Protein AF-A0A2V5MUT1-F1 (afdb_monomer_lite)

Radius of gyration: 16.22 Å; chains: 1; bounding box: 36×36×38 Å

pLDDT: mean 94.23, std 5.62, range [62.94, 98.62]

Secondary structure (DSSP, 8-state):
--S-HHHHHHHHHH--EEEEE-----TTS---SEE--GGGTTEEEEETTS---HHHHHHHHHHHHHHHHHHHHTSSS-SB-S-TT-EEEETTEEEEEEHHHHHHHHHHHHHHHHHHHHHHHTT-S-HHHHHHHHHHHHHHHHHHHHHHHHHHHH--B-HHHHHHHHHHHHHHHH--

Sequence (176 aa):
DGGDPELAAEIRALLREIVLAAGTLEAKAMAFDGASAFMLWGAIIINANQPKGELTMVQMLAHESSHNLLFGFSADESLVENSPEELFPSPLRLDPRPMYGIYHATFVLARMHRAVKGLLDSGILSAAQKEIAEKELADNARLFASGIEIVDRFGKLTPLGKTVMEGAKAYMANAQ

Foldseek 3Di:
DLLDVPVVVLLVVFADEEAEDAFDPPPPDDTDAKDDDLVPGNYIYGHPNDDDDPLRVLLVSLLRSLVSVQSVLPVPHHQFPFDQPDFDDAPVDPDTGTLSVLLSLLLSLLSSLVSLLSNLVSVPDDPVRNVVSVVSNVVSLVNNVVSVVCCVVPTRGDPSSVVSVVVSVVSSVVSD

Structure (mmCIF, N/CA/C/O backbone):
data_AF-A0A2V5MUT1-F1
#
_entry.id   AF-A0A2V5MUT1-F1
#
loop_
_atom_site.group_PDB
_atom_site.id
_atom_site.type_symbol
_atom_site.label_atom_id
_atom_site.label_alt_id
_atom_site.label_comp_id
_atom_site.label_asym_id
_atom_site.label_entity_id
_atom_site.label_seq_id
_atom_site.pdbx_PDB_ins_code
_atom_site.Cartn_x
_atom_site.Cartn_y
_atom_site.Cartn_z
_atom_site.occupancy
_atom_site.B_iso_or_equiv
_atom_site.auth_seq_id
_atom_site.auth_comp_id
_atom_site.auth_asym_id
_atom_site.auth_atom_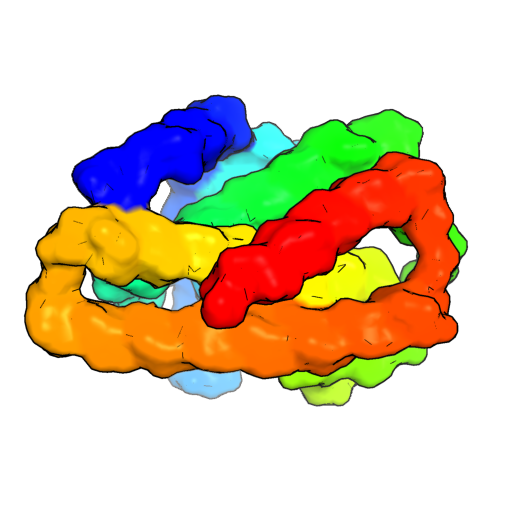id
_atom_site.pdbx_PDB_model_num
ATOM 1 N N . ASP A 1 1 ? -7.983 -6.952 13.393 1.00 85.62 1 ASP A N 1
ATOM 2 C CA . ASP A 1 1 ? -8.676 -8.141 13.932 1.00 85.62 1 ASP A CA 1
ATOM 3 C C . ASP A 1 1 ? -10.183 -8.029 13.856 1.00 85.62 1 ASP A C 1
ATOM 5 O O . ASP A 1 1 ? -10.754 -8.718 13.032 1.00 85.62 1 ASP A O 1
ATOM 9 N N . GLY A 1 2 ? -10.825 -7.163 14.649 1.00 87.62 2 GLY A N 1
ATOM 10 C CA . GLY A 1 2 ? -12.294 -7.093 14.680 1.00 87.62 2 GLY A CA 1
ATOM 11 C C . GLY A 1 2 ? -12.960 -6.633 13.377 1.00 87.62 2 GLY A C 1
ATOM 12 O O . GLY A 1 2 ? -14.058 -7.090 13.089 1.00 87.62 2 GLY A O 1
ATOM 13 N N . GLY A 1 3 ? -12.312 -5.753 12.600 1.00 89.00 3 GLY A N 1
ATOM 14 C CA . GLY A 1 3 ? -12.914 -5.203 11.376 1.00 89.00 3 GLY A CA 1
ATOM 15 C C . GLY A 1 3 ? -12.545 -5.904 10.065 1.00 89.00 3 GLY A C 1
ATOM 16 O O . GLY A 1 3 ? -13.351 -5.940 9.149 1.00 89.00 3 GLY A O 1
ATOM 17 N N . ASP A 1 4 ? -11.359 -6.504 9.982 1.00 94.00 4 ASP A N 1
ATOM 18 C CA . ASP A 1 4 ? -10.956 -7.340 8.844 1.00 94.00 4 ASP A CA 1
ATOM 19 C C . ASP A 1 4 ? -9.986 -8.423 9.353 1.00 94.00 4 ASP A C 1
ATOM 21 O O . ASP A 1 4 ? -8.787 -8.160 9.532 1.00 94.00 4 ASP A O 1
ATOM 25 N N . PRO A 1 5 ? -10.496 -9.614 9.716 1.00 95.50 5 PRO A N 1
ATOM 26 C CA . PRO A 1 5 ? -9.665 -10.681 10.261 1.00 95.50 5 PRO A CA 1
ATOM 27 C C . PRO A 1 5 ? -8.742 -11.297 9.204 1.00 95.50 5 PRO A C 1
ATOM 29 O O . PRO A 1 5 ? -7.639 -11.721 9.547 1.00 95.50 5 PRO A O 1
ATOM 32 N N . GLU A 1 6 ? -9.149 -11.313 7.933 1.00 95.88 6 GLU A N 1
ATOM 33 C CA . GLU A 1 6 ? -8.348 -11.874 6.843 1.00 95.88 6 GLU A CA 1
ATOM 34 C C . GLU A 1 6 ? -7.134 -10.998 6.545 1.00 95.88 6 GLU A C 1
ATOM 36 O O . GLU A 1 6 ? -6.006 -11.495 6.529 1.00 95.88 6 GLU A O 1
ATOM 41 N N . LEU A 1 7 ? -7.334 -9.684 6.393 1.00 95.38 7 LEU A N 1
ATOM 42 C CA . LEU A 1 7 ? -6.230 -8.741 6.221 1.00 95.38 7 LEU A CA 1
ATOM 43 C C . LEU A 1 7 ? -5.293 -8.765 7.432 1.00 95.38 7 LEU A C 1
ATOM 45 O O . LEU A 1 7 ? -4.074 -8.733 7.282 1.00 95.38 7 LEU A O 1
ATOM 49 N N . ALA A 1 8 ? -5.839 -8.849 8.645 1.00 96.25 8 ALA A N 1
ATOM 50 C CA . ALA A 1 8 ? -5.009 -8.914 9.840 1.00 96.25 8 ALA A CA 1
ATOM 51 C C . ALA A 1 8 ? -4.176 -10.207 9.915 1.00 96.25 8 ALA A C 1
ATOM 53 O O . ALA A 1 8 ? -3.045 -10.180 10.407 1.00 96.25 8 ALA A O 1
ATOM 54 N N . ALA A 1 9 ? -4.706 -11.337 9.440 1.00 97.25 9 ALA A N 1
ATOM 55 C CA . ALA A 1 9 ? -3.951 -12.582 9.328 1.00 97.25 9 ALA A CA 1
ATOM 56 C C . ALA A 1 9 ? -2.849 -12.479 8.261 1.00 97.25 9 ALA A C 1
ATOM 58 O O . ALA A 1 9 ? -1.712 -12.872 8.518 1.00 97.25 9 ALA A O 1
ATOM 59 N N . GLU A 1 10 ? -3.155 -11.887 7.107 1.00 97.06 10 GLU A N 1
ATOM 60 C CA . GLU A 1 10 ? -2.194 -11.638 6.029 1.00 97.06 10 GLU A CA 1
ATOM 61 C C . GLU A 1 10 ? -1.041 -10.734 6.491 1.00 97.06 10 GLU A C 1
ATOM 63 O O . GLU A 1 10 ? 0.125 -11.078 6.303 1.00 97.06 10 GLU A O 1
ATOM 68 N N . ILE A 1 11 ? -1.344 -9.631 7.185 1.00 97.00 11 ILE A N 1
ATOM 69 C CA . ILE A 1 11 ? -0.329 -8.733 7.755 1.00 97.00 11 ILE A CA 1
ATOM 70 C C . ILE A 1 11 ? 0.601 -9.498 8.702 1.00 97.00 11 ILE A C 1
ATOM 72 O O . ILE A 1 11 ? 1.810 -9.322 8.621 1.00 97.00 11 ILE A O 1
ATOM 76 N N . ARG A 1 12 ? 0.081 -10.379 9.566 1.00 96.31 12 ARG A N 1
ATOM 77 C CA . ARG A 1 12 ? 0.916 -11.197 10.471 1.00 96.31 12 ARG A CA 1
ATOM 78 C C . ARG A 1 12 ? 1.731 -12.271 9.753 1.00 96.31 12 ARG A C 1
ATOM 80 O O . ARG A 1 12 ? 2.759 -12.704 10.270 1.00 96.31 12 ARG A O 1
ATOM 87 N N . ALA A 1 13 ? 1.257 -12.748 8.606 1.00 96.50 13 ALA A N 1
ATOM 88 C CA . ALA A 1 13 ? 1.995 -13.709 7.797 1.00 96.50 13 ALA A CA 1
ATOM 89 C C . ALA A 1 13 ? 3.179 -13.039 7.085 1.00 96.50 13 ALA A C 1
ATOM 91 O O . ALA A 1 13 ? 4.261 -13.627 7.017 1.00 96.50 13 ALA A O 1
ATOM 92 N N . LEU A 1 14 ? 2.967 -11.813 6.595 1.00 96.56 14 LEU A N 1
ATOM 93 C CA . LEU A 1 14 ? 3.959 -11.023 5.869 1.00 96.56 14 LEU A CA 1
ATOM 94 C C . LEU A 1 14 ? 4.951 -10.330 6.803 1.00 96.56 14 LEU A C 1
ATOM 96 O O . LEU A 1 14 ? 6.147 -10.366 6.545 1.00 96.56 14 LEU A O 1
ATOM 100 N N . LEU A 1 15 ? 4.473 -9.704 7.878 1.00 96.19 15 LEU A N 1
ATOM 101 C CA . LEU A 1 15 ? 5.293 -8.900 8.778 1.00 96.19 15 LEU A CA 1
ATOM 102 C C . LEU A 1 15 ? 5.742 -9.717 9.992 1.00 96.19 15 LEU A C 1
ATOM 104 O O . LEU A 1 15 ? 4.932 -10.217 10.773 1.00 96.19 15 LEU A O 1
ATOM 108 N N . ARG A 1 16 ? 7.058 -9.826 10.153 1.00 95.75 16 ARG A N 1
ATOM 109 C CA . ARG A 1 16 ? 7.749 -10.508 11.253 1.00 95.75 16 ARG A CA 1
ATOM 110 C C . ARG A 1 16 ? 8.342 -9.536 12.259 1.00 95.75 16 ARG A C 1
ATOM 112 O O . ARG A 1 16 ? 8.425 -9.876 13.435 1.00 95.75 16 ARG A O 1
ATOM 119 N N . GLU A 1 17 ? 8.718 -8.343 11.810 1.00 96.69 17 GLU A N 1
ATOM 120 C CA . GLU A 1 17 ? 9.376 -7.347 12.647 1.00 96.69 17 GLU A CA 1
ATOM 121 C C . GLU A 1 17 ? 8.828 -5.940 12.381 1.00 96.69 17 GLU A C 1
ATOM 123 O O . GLU A 1 17 ? 8.643 -5.523 11.238 1.00 96.69 17 GLU A O 1
ATOM 128 N N . ILE A 1 18 ? 8.565 -5.202 13.461 1.00 95.81 18 ILE A N 1
ATOM 129 C CA . ILE A 1 18 ? 8.207 -3.784 13.413 1.00 95.81 18 ILE A CA 1
ATOM 130 C C . ILE A 1 18 ? 9.263 -3.032 14.212 1.00 95.81 18 ILE A C 1
ATOM 132 O O . ILE A 1 18 ? 9.331 -3.153 15.436 1.00 95.81 18 ILE A O 1
ATOM 136 N N . VAL A 1 19 ? 10.075 -2.246 13.515 1.00 95.56 19 VAL A N 1
ATOM 137 C CA . VAL A 1 19 ? 11.122 -1.421 14.113 1.00 95.56 19 VAL A CA 1
ATOM 138 C C . VAL A 1 19 ? 10.582 -0.013 14.318 1.00 95.56 19 VAL A C 1
ATOM 140 O O . VAL A 1 19 ? 10.129 0.646 13.384 1.00 95.56 19 VAL A O 1
ATOM 143 N N . LEU A 1 20 ? 10.646 0.475 15.552 1.00 94.88 20 LEU A N 1
ATOM 144 C CA . LEU A 1 20 ? 10.332 1.866 15.851 1.00 94.88 20 LEU A CA 1
ATOM 145 C C . LEU A 1 20 ? 11.588 2.713 15.668 1.00 94.88 20 LEU A C 1
ATOM 147 O O . LEU A 1 20 ? 12.611 2.458 16.302 1.00 94.88 20 LEU A O 1
ATOM 151 N N . ALA A 1 21 ? 11.505 3.734 14.820 1.00 92.94 21 ALA A N 1
ATOM 152 C CA . ALA A 1 21 ? 12.589 4.685 14.609 1.00 92.94 21 ALA A CA 1
ATOM 153 C C . ALA A 1 21 ? 12.101 6.116 14.842 1.00 92.94 21 ALA A C 1
ATOM 155 O O . ALA A 1 21 ? 10.957 6.460 14.555 1.00 92.94 21 ALA A O 1
ATOM 156 N N . ALA A 1 22 ? 12.975 6.963 15.376 1.00 91.38 22 ALA A N 1
ATOM 157 C CA . ALA A 1 22 ? 12.685 8.373 15.593 1.00 91.38 22 ALA A CA 1
ATOM 158 C C . ALA A 1 22 ? 13.031 9.173 14.329 1.00 91.38 22 ALA A C 1
ATOM 160 O O . ALA A 1 22 ? 14.202 9.288 13.966 1.00 91.38 22 ALA A O 1
ATOM 161 N N . GLY A 1 23 ? 12.023 9.733 13.657 1.00 86.44 23 GLY A N 1
ATOM 162 C CA . GLY A 1 23 ? 12.243 10.742 12.620 1.00 86.44 23 GLY A CA 1
ATOM 163 C C . GLY A 1 23 ? 12.690 12.087 13.205 1.00 86.44 23 GLY A C 1
ATOM 164 O O . GLY A 1 23 ? 12.640 12.307 14.416 1.00 86.44 23 GLY A O 1
ATOM 165 N N . THR A 1 24 ? 13.101 13.013 12.338 1.00 85.81 24 THR A N 1
ATOM 166 C CA . THR A 1 24 ? 13.430 14.392 12.738 1.00 85.81 24 THR A CA 1
ATOM 167 C C . THR A 1 24 ? 12.261 15.083 13.456 1.00 85.81 24 THR A C 1
ATOM 169 O O . THR A 1 24 ? 11.099 14.873 13.110 1.00 85.81 24 THR A O 1
ATOM 172 N N . LEU A 1 25 ? 12.578 15.910 14.457 1.00 85.19 25 LEU A N 1
ATOM 173 C CA . LEU A 1 25 ? 11.618 16.770 15.166 1.00 85.19 25 LEU A CA 1
ATOM 174 C C . LEU A 1 25 ? 11.544 18.184 14.566 1.00 85.19 25 LEU A C 1
ATOM 176 O O . LEU A 1 25 ? 10.751 19.013 15.011 1.00 85.19 25 LEU A O 1
ATOM 180 N N . GLU A 1 26 ? 12.378 18.487 13.572 1.00 87.56 26 GLU A N 1
ATOM 181 C CA . GLU A 1 26 ? 12.384 19.790 12.920 1.00 87.56 26 GLU A CA 1
ATOM 182 C C . GLU A 1 26 ? 11.141 19.957 12.040 1.00 87.56 26 GLU A C 1
ATOM 184 O O . GLU A 1 26 ? 10.965 19.254 11.048 1.00 87.56 26 GLU A O 1
ATOM 189 N N . ALA A 1 27 ? 10.301 20.944 12.361 1.00 76.25 27 ALA A N 1
ATOM 190 C CA . ALA A 1 27 ? 8.980 21.125 11.750 1.00 76.25 27 ALA A CA 1
ATOM 191 C C . ALA A 1 27 ? 8.966 21.293 10.215 1.00 76.25 27 ALA A C 1
ATOM 193 O O . ALA A 1 27 ? 7.918 21.135 9.597 1.00 76.25 27 ALA A O 1
ATOM 194 N N . LYS A 1 28 ? 10.098 21.655 9.595 1.00 80.81 28 LYS A N 1
ATOM 195 C CA . LYS A 1 28 ? 10.221 21.852 8.137 1.00 80.81 28 LYS A CA 1
ATOM 196 C C . LYS A 1 28 ? 11.077 20.794 7.443 1.00 80.81 28 LYS A C 1
ATOM 198 O O . LYS A 1 28 ? 11.231 20.856 6.225 1.00 80.81 28 LYS A O 1
ATOM 203 N N . ALA A 1 29 ? 11.668 19.871 8.193 1.00 83.06 29 ALA A N 1
ATOM 204 C CA . ALA A 1 29 ? 12.462 18.810 7.605 1.00 83.06 29 ALA A CA 1
ATOM 205 C C . ALA A 1 29 ? 11.541 17.722 7.037 1.00 83.06 29 ALA A C 1
ATOM 207 O O . ALA A 1 29 ? 10.446 17.481 7.547 1.00 83.06 29 ALA A O 1
ATOM 208 N N . MET A 1 30 ? 11.986 17.051 5.973 1.00 79.50 30 MET A N 1
ATOM 209 C CA . MET A 1 30 ? 11.281 15.870 5.485 1.00 79.50 30 MET A CA 1
ATOM 210 C C . MET A 1 30 ? 11.374 14.766 6.540 1.00 79.50 30 MET A C 1
ATOM 212 O O . MET A 1 30 ? 12.468 14.322 6.890 1.00 79.50 30 MET A O 1
ATOM 216 N N . ALA A 1 31 ? 10.222 14.325 7.032 1.00 83.94 31 ALA A N 1
ATOM 217 C CA . ALA A 1 31 ? 10.095 13.154 7.883 1.00 83.94 31 ALA A CA 1
ATOM 218 C C . ALA A 1 31 ? 9.526 11.988 7.069 1.00 83.94 31 ALA A C 1
ATOM 220 O O . ALA A 1 31 ? 8.827 12.193 6.076 1.00 83.94 31 ALA A O 1
ATOM 221 N N . PHE A 1 32 ? 9.831 10.767 7.495 1.00 88.56 32 PHE A N 1
ATOM 222 C CA . PHE A 1 32 ? 9.179 9.573 6.973 1.00 88.56 32 PHE A CA 1
ATOM 223 C C . PHE A 1 32 ? 8.011 9.188 7.880 1.00 88.56 32 PHE A C 1
ATOM 225 O O . PHE A 1 32 ? 8.004 9.509 9.070 1.00 88.56 32 PHE A O 1
ATOM 232 N N . ASP A 1 33 ? 7.047 8.488 7.304 1.00 88.69 33 ASP A N 1
ATOM 233 C CA . ASP A 1 33 ? 5.868 7.980 7.996 1.00 88.69 33 ASP A CA 1
ATOM 234 C C . ASP A 1 33 ? 6.070 6.506 8.383 1.00 88.69 33 ASP A C 1
ATOM 236 O O . ASP A 1 33 ? 6.059 6.138 9.563 1.00 88.69 33 ASP A O 1
ATOM 240 N N . GLY A 1 34 ? 6.341 5.693 7.365 1.00 92.25 34 GLY A N 1
ATOM 241 C CA . GLY A 1 34 ? 6.792 4.314 7.441 1.00 92.25 34 GLY A CA 1
ATOM 242 C C . GLY A 1 34 ? 7.830 4.048 6.350 1.00 92.25 34 GLY A C 1
ATOM 243 O O . GLY A 1 34 ? 8.071 4.900 5.485 1.00 92.25 34 GLY A O 1
ATOM 244 N N . ALA A 1 35 ? 8.512 2.912 6.444 1.00 93.62 35 ALA A N 1
ATOM 245 C CA . ALA A 1 35 ? 9.407 2.447 5.399 1.00 93.62 35 ALA A CA 1
ATOM 246 C C . ALA A 1 35 ? 9.488 0.920 5.361 1.00 93.62 35 ALA A C 1
ATOM 248 O O . ALA A 1 35 ? 9.548 0.255 6.398 1.00 93.62 35 ALA A O 1
ATOM 249 N N . SER A 1 36 ? 9.611 0.397 4.145 1.00 95.06 36 SER A N 1
ATOM 250 C CA . SER A 1 36 ? 9.911 -1.001 3.847 1.00 95.06 36 SER A CA 1
ATOM 251 C C . SER A 1 36 ? 11.045 -1.077 2.827 1.00 95.06 36 SER A C 1
ATOM 253 O O . SER A 1 36 ? 11.197 -0.193 1.980 1.00 95.06 36 SER A O 1
ATOM 255 N N . ALA A 1 37 ? 11.833 -2.149 2.873 1.00 94.00 37 ALA A N 1
ATOM 256 C CA . ALA A 1 37 ? 12.909 -2.387 1.917 1.00 94.00 37 ALA A CA 1
ATOM 257 C C . ALA A 1 37 ? 12.969 -3.863 1.524 1.00 94.00 37 ALA A C 1
ATOM 259 O O . ALA A 1 37 ? 12.841 -4.736 2.376 1.00 94.00 37 ALA A O 1
ATOM 260 N N . PHE A 1 38 ? 13.237 -4.135 0.244 1.00 92.38 38 PHE A N 1
ATOM 261 C CA . PHE A 1 38 ? 13.346 -5.499 -0.285 1.00 92.38 38 PHE A CA 1
ATOM 262 C C . PHE A 1 38 ? 14.375 -6.351 0.481 1.00 92.38 38 PHE A C 1
ATOM 264 O O . PHE A 1 38 ? 14.101 -7.492 0.833 1.00 92.38 38 PHE A O 1
ATOM 271 N N . MET A 1 39 ? 15.530 -5.767 0.825 1.00 93.62 39 MET A N 1
ATOM 272 C CA . MET A 1 39 ? 16.601 -6.448 1.574 1.00 93.62 39 MET A CA 1
ATOM 273 C C . MET A 1 39 ? 16.246 -6.761 3.036 1.00 93.62 39 MET A C 1
ATOM 275 O O . MET A 1 39 ? 16.991 -7.475 3.702 1.00 93.62 39 MET A O 1
ATOM 279 N N . LEU A 1 40 ? 15.139 -6.216 3.542 1.00 93.56 40 LEU A N 1
ATOM 280 C CA . LEU A 1 40 ? 14.617 -6.437 4.889 1.00 93.56 40 LEU A CA 1
ATOM 281 C C . LEU A 1 40 ? 13.198 -7.012 4.803 1.00 93.56 40 LEU A C 1
ATOM 283 O O . LEU A 1 40 ? 12.290 -6.564 5.500 1.00 93.56 40 LEU A O 1
ATOM 287 N N . TRP A 1 41 ? 12.992 -7.975 3.901 1.00 95.44 41 TRP A N 1
ATOM 288 C CA . TRP A 1 41 ? 11.689 -8.596 3.705 1.00 95.44 41 TRP A CA 1
ATOM 289 C C . TRP A 1 41 ? 11.147 -9.195 5.010 1.00 95.44 41 TRP A C 1
ATOM 291 O O . TRP A 1 41 ? 11.829 -9.936 5.716 1.00 95.44 41 TRP A O 1
ATOM 301 N N . GLY A 1 42 ? 9.907 -8.841 5.330 1.00 95.88 42 GLY A N 1
ATOM 302 C CA . GLY A 1 42 ? 9.234 -9.156 6.582 1.00 95.88 42 GLY A CA 1
ATOM 303 C C . GLY A 1 42 ? 9.414 -8.111 7.685 1.00 95.88 42 GLY A C 1
ATOM 304 O O . GLY A 1 42 ? 8.754 -8.226 8.717 1.00 95.88 42 GLY A O 1
ATOM 305 N N . ALA A 1 43 ? 10.238 -7.082 7.488 1.00 96.94 43 ALA A N 1
ATOM 306 C CA . ALA A 1 43 ? 10.395 -5.984 8.433 1.00 96.94 43 ALA A CA 1
ATOM 307 C C . ALA A 1 43 ? 9.812 -4.674 7.888 1.00 96.94 43 ALA A C 1
ATOM 309 O O . ALA A 1 43 ? 9.862 -4.389 6.688 1.00 96.94 43 ALA A O 1
ATOM 310 N N . ILE A 1 44 ? 9.278 -3.859 8.797 1.00 97.06 44 ILE A N 1
ATOM 311 C CA . ILE A 1 44 ? 8.852 -2.485 8.516 1.00 97.06 44 ILE A CA 1
ATOM 312 C C . ILE A 1 44 ? 9.417 -1.543 9.572 1.00 97.06 44 ILE A C 1
ATOM 314 O O . ILE A 1 44 ? 9.627 -1.931 10.723 1.00 97.06 44 ILE A O 1
ATOM 318 N N . ILE A 1 45 ? 9.634 -0.291 9.190 1.00 96.12 45 ILE A N 1
ATOM 319 C CA . ILE A 1 45 ? 10.031 0.780 10.098 1.00 96.12 45 ILE A CA 1
ATOM 320 C C . ILE A 1 45 ? 8.852 1.737 10.238 1.00 96.12 45 ILE A C 1
ATOM 322 O O . ILE A 1 45 ? 8.288 2.164 9.235 1.00 96.12 45 ILE A O 1
ATOM 326 N N . ILE A 1 46 ? 8.495 2.102 11.467 1.00 94.88 46 ILE A N 1
ATOM 327 C CA . ILE A 1 46 ? 7.445 3.088 11.753 1.00 94.88 46 ILE A CA 1
ATOM 328 C C . ILE A 1 46 ? 8.056 4.261 12.513 1.00 94.88 46 ILE A C 1
ATOM 330 O O . ILE A 1 46 ? 8.811 4.071 13.472 1.00 94.88 46 ILE A O 1
ATOM 334 N N . ASN A 1 47 ? 7.718 5.483 12.096 1.00 93.62 47 ASN A N 1
ATOM 335 C CA . ASN A 1 47 ? 8.170 6.680 12.789 1.00 93.62 47 ASN A CA 1
ATOM 336 C C . ASN A 1 47 ? 7.449 6.843 14.138 1.00 93.62 47 ASN A C 1
ATOM 338 O O . ASN A 1 47 ? 6.259 7.155 14.189 1.00 93.62 47 ASN A O 1
ATOM 342 N N . ALA A 1 48 ? 8.185 6.682 15.236 1.00 91.81 48 ALA A N 1
ATOM 343 C CA . ALA A 1 48 ? 7.660 6.786 16.597 1.00 91.81 48 ALA A CA 1
ATOM 344 C C . ALA A 1 48 ? 7.332 8.228 17.024 1.00 91.81 48 ALA A C 1
ATOM 346 O O . ALA A 1 48 ? 6.532 8.432 17.934 1.00 91.81 48 ALA A O 1
ATOM 347 N N . ASN A 1 49 ? 7.919 9.232 16.363 1.00 89.94 49 ASN A N 1
ATOM 348 C CA . ASN A 1 49 ? 7.708 10.646 16.693 1.00 89.94 49 ASN A CA 1
ATOM 349 C C . ASN A 1 49 ? 6.421 11.222 16.086 1.00 89.94 49 ASN A C 1
ATOM 351 O O . ASN A 1 49 ? 6.089 12.379 16.337 1.00 89.94 49 ASN A O 1
ATOM 355 N N . GLN A 1 50 ? 5.693 10.437 15.292 1.00 83.00 50 GLN A N 1
ATOM 356 C CA . GLN A 1 50 ? 4.429 10.843 14.694 1.00 83.00 50 GLN A CA 1
ATOM 357 C C . GLN A 1 50 ? 3.305 9.954 15.230 1.00 83.00 50 GLN A C 1
ATOM 359 O O . GLN A 1 50 ? 3.050 8.895 14.654 1.00 83.00 50 GLN A O 1
ATOM 364 N N . PRO A 1 51 ? 2.642 10.344 16.338 1.00 77.69 51 PRO A N 1
ATOM 365 C CA . PRO A 1 51 ? 1.555 9.554 16.897 1.00 77.69 51 PRO A CA 1
ATOM 366 C C . PRO A 1 51 ? 0.442 9.392 15.861 1.00 77.69 51 PRO A C 1
ATOM 368 O O . PRO A 1 51 ? -0.018 10.363 15.259 1.00 77.69 51 PRO A O 1
ATOM 371 N N . LYS A 1 52 ? 0.017 8.146 15.648 1.00 83.31 52 LYS A N 1
ATOM 372 C CA . LYS A 1 52 ? -1.017 7.786 14.675 1.00 83.31 52 LYS A CA 1
ATOM 373 C C . LYS A 1 52 ? -2.271 7.351 15.417 1.00 83.31 52 LYS A C 1
ATOM 375 O O . LYS A 1 52 ? -2.191 6.563 16.357 1.00 83.31 52 LYS A O 1
ATOM 380 N N . GLY A 1 53 ? -3.426 7.846 14.978 1.00 89.31 53 GLY A N 1
ATOM 381 C CA . GLY A 1 53 ? -4.705 7.267 15.382 1.00 89.31 53 GLY A CA 1
ATOM 382 C C . GLY A 1 53 ? -4.850 5.842 14.841 1.00 89.31 53 GLY A C 1
ATOM 383 O O . GLY A 1 53 ? -4.146 5.448 13.911 1.00 89.31 53 GLY A O 1
ATOM 384 N N . GLU A 1 54 ? -5.786 5.074 15.394 1.00 90.19 54 GLU A N 1
ATOM 385 C CA . GLU A 1 54 ? -5.995 3.661 15.039 1.00 90.19 54 GLU A CA 1
ATOM 386 C C . GLU A 1 54 ? -6.206 3.455 13.532 1.00 90.19 54 GLU A C 1
ATOM 388 O O . GLU A 1 54 ? -5.553 2.608 12.927 1.00 90.19 54 GLU A O 1
ATOM 393 N N . LEU A 1 55 ? -7.056 4.276 12.904 1.00 91.50 55 LEU A N 1
ATOM 394 C CA . LEU A 1 55 ? -7.334 4.200 11.467 1.00 91.50 55 LEU A CA 1
ATOM 395 C C . LEU A 1 55 ? -6.075 4.464 10.628 1.00 91.50 55 LEU A C 1
ATOM 397 O O . LEU A 1 55 ? -5.773 3.714 9.701 1.00 91.50 55 LEU A O 1
ATOM 401 N N . THR A 1 56 ? -5.309 5.497 10.982 1.00 91.81 56 THR A N 1
ATOM 402 C CA . THR A 1 56 ? -4.038 5.817 10.320 1.00 91.81 56 THR A CA 1
ATOM 403 C C . THR A 1 56 ? -3.022 4.690 10.501 1.00 91.81 56 THR A C 1
ATOM 405 O O . THR A 1 56 ? -2.286 4.381 9.569 1.00 91.81 56 THR A O 1
ATOM 408 N N . MET A 1 57 ? -2.994 4.037 11.666 1.00 93.75 57 MET A N 1
ATOM 409 C CA . MET A 1 57 ? -2.119 2.890 11.910 1.00 93.75 57 MET A CA 1
ATOM 410 C C . MET A 1 57 ? -2.523 1.670 11.073 1.00 93.75 57 MET A C 1
ATOM 412 O O . MET A 1 57 ? -1.656 1.023 10.494 1.00 93.75 57 MET A O 1
ATOM 416 N N . VAL A 1 58 ? -3.819 1.367 10.945 1.00 94.12 58 VAL A N 1
ATOM 417 C CA . VAL A 1 58 ? -4.287 0.272 10.075 1.00 94.12 58 VAL A CA 1
ATOM 418 C C . VAL A 1 58 ? -3.901 0.530 8.621 1.00 94.12 58 VAL A C 1
ATOM 420 O O . VAL A 1 58 ? -3.370 -0.364 7.965 1.00 94.12 58 VAL A O 1
ATOM 423 N N . GLN A 1 59 ? -4.107 1.754 8.131 1.00 94.81 59 GLN A N 1
ATOM 424 C CA . GLN A 1 59 ? -3.686 2.132 6.785 1.00 94.81 59 GLN A CA 1
ATOM 425 C C . GLN A 1 59 ? -2.166 2.028 6.603 1.00 94.81 59 GLN A C 1
ATOM 427 O O . GLN A 1 59 ? -1.722 1.502 5.588 1.00 94.81 59 GLN A O 1
ATOM 432 N N . MET A 1 60 ? -1.372 2.444 7.596 1.00 95.38 60 MET A N 1
ATOM 433 C CA . MET A 1 60 ? 0.088 2.297 7.583 1.00 95.38 60 MET A CA 1
ATOM 434 C C . MET A 1 60 ? 0.515 0.826 7.497 1.00 95.38 60 MET A C 1
ATOM 436 O O . MET A 1 60 ? 1.348 0.457 6.678 1.00 95.38 60 MET A O 1
ATOM 440 N N . LEU A 1 61 ? -0.089 -0.049 8.302 1.00 96.50 61 LEU A N 1
ATOM 441 C CA . LEU A 1 61 ? 0.212 -1.480 8.264 1.00 96.50 61 LEU A CA 1
ATOM 442 C C . LEU A 1 61 ? -0.214 -2.112 6.933 1.00 96.50 61 LEU A C 1
ATOM 444 O O . LEU A 1 61 ? 0.526 -2.924 6.380 1.00 96.50 61 LEU A O 1
ATOM 448 N N . ALA A 1 62 ? -1.368 -1.725 6.384 1.00 97.25 62 ALA A N 1
ATOM 449 C CA . ALA A 1 62 ? -1.801 -2.153 5.057 1.00 97.25 62 ALA A CA 1
ATOM 450 C C . ALA A 1 62 ? -0.844 -1.656 3.961 1.00 97.25 62 ALA A C 1
ATOM 452 O O . ALA A 1 62 ? -0.534 -2.409 3.038 1.00 97.25 62 ALA A O 1
ATOM 453 N N . HIS A 1 63 ? -0.333 -0.430 4.085 1.00 97.50 63 HIS A N 1
ATOM 454 C CA . HIS A 1 63 ? 0.647 0.158 3.176 1.00 97.50 63 HIS A CA 1
ATOM 455 C C . HIS A 1 63 ? 1.945 -0.653 3.155 1.00 97.50 63 HIS A C 1
ATOM 457 O O . HIS A 1 63 ? 2.329 -1.213 2.126 1.00 97.50 63 HIS A O 1
ATOM 463 N N . GLU A 1 64 ? 2.589 -0.786 4.312 1.00 97.69 64 GLU A N 1
ATOM 464 C CA . GLU A 1 64 ? 3.914 -1.396 4.408 1.00 97.69 64 GLU A CA 1
ATOM 465 C C . GLU A 1 64 ? 3.880 -2.921 4.195 1.00 97.69 64 GLU A C 1
ATOM 467 O O . GLU A 1 64 ? 4.775 -3.497 3.566 1.00 97.69 64 GLU A O 1
ATOM 472 N N . SER A 1 65 ? 2.811 -3.602 4.627 1.00 97.75 65 SER A N 1
ATOM 473 C CA . SER A 1 65 ? 2.616 -5.025 4.298 1.00 97.75 65 SER A CA 1
ATOM 474 C C . SER A 1 65 ? 2.401 -5.250 2.803 1.00 97.75 65 SER A C 1
ATOM 476 O O . SER A 1 65 ? 2.870 -6.250 2.267 1.00 97.75 65 SER A O 1
ATOM 478 N N . SER A 1 66 ? 1.769 -4.309 2.098 1.00 98.06 66 SER A N 1
ATOM 479 C CA . SER A 1 66 ? 1.587 -4.402 0.647 1.00 98.06 66 SER A CA 1
ATOM 480 C C . SER A 1 66 ? 2.908 -4.245 -0.105 1.00 98.06 66 SER A C 1
ATOM 482 O O . SER A 1 66 ? 3.131 -4.951 -1.086 1.00 98.06 66 SER A O 1
ATOM 484 N N . HIS A 1 67 ? 3.826 -3.403 0.377 1.00 97.69 67 HIS A N 1
ATOM 485 C CA . HIS A 1 67 ? 5.197 -3.387 -0.137 1.00 97.69 67 HIS A CA 1
ATOM 486 C C . HIS A 1 67 ? 5.917 -4.715 0.102 1.00 97.69 67 HIS A C 1
ATOM 488 O O . HIS A 1 67 ? 6.505 -5.253 -0.831 1.00 97.69 67 HIS A O 1
ATOM 494 N N . ASN A 1 68 ? 5.811 -5.289 1.303 1.00 97.56 68 ASN A N 1
ATOM 495 C CA . ASN A 1 68 ? 6.378 -6.606 1.601 1.00 97.56 68 ASN A CA 1
ATOM 496 C C . ASN A 1 68 ? 5.793 -7.720 0.722 1.00 97.56 68 ASN A C 1
ATOM 498 O O . ASN A 1 68 ? 6.526 -8.603 0.279 1.00 97.56 68 ASN A O 1
ATOM 502 N N . LEU A 1 69 ? 4.498 -7.664 0.415 1.00 97.44 69 LEU A N 1
ATOM 503 C CA . LEU A 1 69 ? 3.872 -8.591 -0.522 1.00 97.44 69 LEU A CA 1
ATOM 504 C C . LEU A 1 69 ? 4.468 -8.452 -1.931 1.00 97.44 69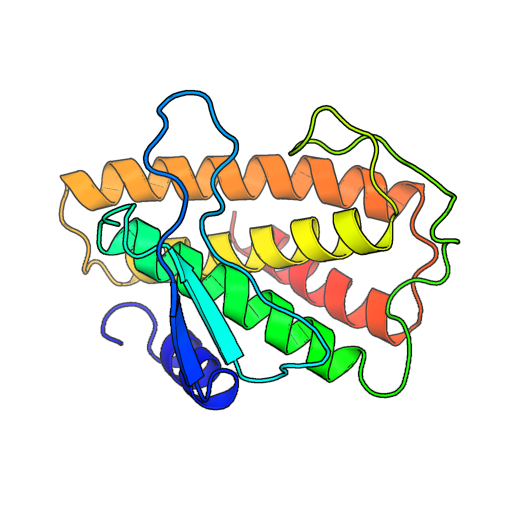 LEU A C 1
ATO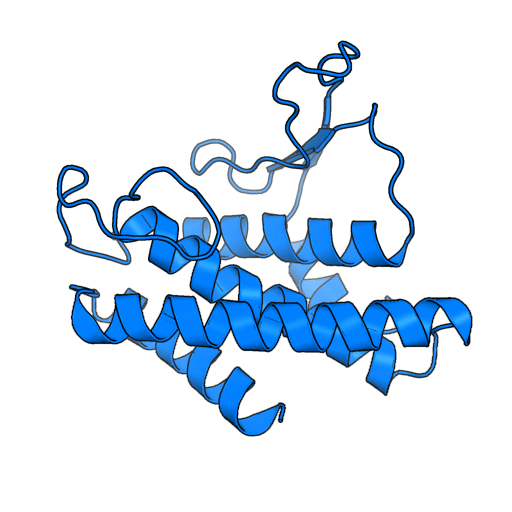M 506 O O . LEU A 1 69 ? 4.859 -9.452 -2.530 1.00 97.44 69 LEU A O 1
ATOM 510 N N . LEU A 1 70 ? 4.597 -7.223 -2.443 1.00 97.75 70 LEU A N 1
ATOM 511 C CA . LEU A 1 70 ? 5.217 -6.975 -3.748 1.00 97.75 70 LEU A CA 1
ATOM 512 C C . LEU A 1 70 ? 6.689 -7.398 -3.788 1.00 97.75 70 LEU A C 1
ATOM 514 O O . LEU A 1 70 ? 7.130 -7.931 -4.801 1.00 97.75 70 LEU A O 1
ATOM 518 N N . PHE A 1 71 ? 7.438 -7.214 -2.699 1.00 96.50 71 PHE A N 1
ATOM 519 C CA . PHE A 1 71 ? 8.803 -7.731 -2.583 1.00 96.50 71 PHE A CA 1
ATOM 520 C C . PHE A 1 71 ? 8.836 -9.257 -2.648 1.00 96.50 71 PHE A C 1
ATOM 522 O O . PHE A 1 71 ? 9.681 -9.799 -3.349 1.00 96.50 71 PHE A O 1
ATOM 529 N N . GLY A 1 72 ? 7.882 -9.942 -2.011 1.00 95.56 72 GLY A N 1
ATOM 530 C CA . GLY A 1 72 ? 7.744 -11.394 -2.126 1.00 95.56 72 GLY A CA 1
ATOM 531 C C . GLY A 1 72 ? 7.494 -11.847 -3.567 1.00 95.56 72 GLY A C 1
ATOM 532 O O . GLY A 1 72 ? 8.149 -12.769 -4.038 1.00 95.56 72 GLY A O 1
ATOM 533 N N . PHE A 1 73 ? 6.610 -11.161 -4.302 1.00 95.81 73 PHE A N 1
ATOM 534 C CA . PHE A 1 73 ? 6.416 -11.431 -5.734 1.00 95.81 73 PHE A CA 1
ATOM 535 C C . PHE A 1 73 ? 7.649 -11.104 -6.577 1.00 95.81 73 PHE A C 1
ATOM 537 O O . PHE A 1 73 ? 7.874 -11.747 -7.594 1.00 95.81 73 PHE A O 1
ATOM 544 N N . SER A 1 74 ? 8.445 -10.125 -6.147 1.00 94.44 74 SER A N 1
ATOM 545 C CA . SER A 1 74 ? 9.635 -9.679 -6.870 1.00 94.44 74 SER A CA 1
ATOM 546 C C . SER A 1 74 ? 10.911 -10.436 -6.480 1.00 94.44 74 SER A C 1
ATOM 548 O O . SER A 1 74 ? 12.011 -9.964 -6.762 1.00 94.44 74 SER A O 1
ATOM 550 N N . ALA A 1 75 ? 10.792 -11.566 -5.771 1.00 92.06 75 ALA A N 1
ATOM 551 C CA . ALA A 1 75 ? 11.948 -12.315 -5.282 1.00 92.06 75 ALA A CA 1
ATOM 552 C C . ALA A 1 75 ? 12.786 -12.906 -6.427 1.00 92.06 75 ALA A C 1
ATOM 554 O O . ALA A 1 75 ? 14.014 -12.858 -6.370 1.00 92.06 75 ALA A O 1
ATOM 555 N N . ASP A 1 76 ? 12.116 -13.413 -7.467 1.00 90.62 76 ASP A N 1
ATOM 556 C CA . ASP A 1 76 ? 12.753 -14.096 -8.600 1.00 90.62 76 ASP A CA 1
ATOM 557 C C . ASP A 1 76 ? 12.717 -13.276 -9.903 1.00 90.62 76 ASP A C 1
ATOM 559 O O . ASP A 1 76 ? 13.543 -13.487 -10.792 1.00 90.62 76 ASP A O 1
ATOM 563 N N . GLU A 1 77 ? 11.786 -12.325 -10.036 1.00 92.75 77 GLU A N 1
ATOM 564 C CA . GLU A 1 77 ? 11.633 -11.484 -11.228 1.00 92.75 77 GLU A CA 1
ATOM 565 C C . GLU A 1 77 ? 11.174 -10.059 -10.889 1.00 92.75 77 GLU A C 1
ATOM 567 O O . GLU A 1 77 ? 10.604 -9.807 -9.834 1.00 92.75 77 GLU A O 1
ATOM 572 N N . SER A 1 78 ? 11.392 -9.101 -11.795 1.00 95.00 78 SER A N 1
ATOM 573 C CA . SER A 1 78 ? 10.791 -7.767 -11.659 1.00 95.00 78 SER A CA 1
ATOM 574 C C . SER A 1 78 ? 9.313 -7.797 -12.060 1.00 95.00 78 SER A C 1
ATOM 576 O O . SER A 1 78 ? 8.916 -8.538 -12.954 1.00 95.00 78 SER A O 1
ATOM 578 N N . LEU A 1 79 ? 8.487 -6.935 -11.463 1.00 97.81 79 LEU A N 1
ATOM 579 C CA . LEU A 1 79 ? 7.086 -6.753 -11.878 1.00 97.81 79 LEU A CA 1
ATOM 580 C C . LEU A 1 79 ? 6.943 -5.798 -13.074 1.00 97.81 79 LEU A C 1
ATOM 582 O O . LEU A 1 79 ? 5.919 -5.792 -13.760 1.00 97.81 79 LEU A O 1
ATOM 586 N N . VAL A 1 80 ? 7.971 -4.983 -13.325 1.00 98.00 80 VAL A N 1
ATOM 587 C CA . VAL A 1 80 ? 8.025 -4.025 -14.436 1.00 98.00 80 VAL A CA 1
ATOM 588 C C . VAL A 1 80 ? 9.375 -4.096 -15.148 1.00 98.00 80 VAL A C 1
ATOM 590 O O . VAL A 1 80 ? 10.417 -4.253 -14.515 1.00 98.00 80 VAL A O 1
ATOM 593 N N . GLU A 1 81 ? 9.361 -3.936 -16.463 1.00 98.06 81 GLU A N 1
ATOM 594 C CA . GLU A 1 81 ? 10.537 -3.968 -17.341 1.00 98.06 81 GLU A CA 1
ATOM 595 C C . GLU A 1 81 ? 10.954 -2.568 -17.818 1.00 98.06 81 GLU A C 1
ATOM 597 O O . GLU A 1 81 ? 11.921 -2.416 -18.565 1.00 98.06 81 GLU A O 1
ATOM 602 N N . ASN A 1 82 ? 10.228 -1.518 -17.418 1.00 98.25 82 ASN A N 1
ATOM 603 C CA . ASN A 1 82 ? 10.661 -0.142 -17.655 1.00 98.25 82 ASN A CA 1
ATOM 604 C C . ASN A 1 82 ? 12.034 0.103 -17.015 1.00 98.25 82 ASN A C 1
ATOM 606 O O . ASN A 1 82 ? 12.306 -0.366 -15.908 1.00 98.25 82 ASN A O 1
ATOM 610 N N . SER A 1 83 ? 12.876 0.891 -17.685 1.00 97.31 83 SER A N 1
ATOM 611 C CA . SER A 1 83 ? 14.181 1.254 -17.130 1.00 97.31 83 SER A CA 1
ATOM 612 C C . SER A 1 83 ? 14.006 2.198 -15.924 1.00 97.31 83 SER A C 1
ATOM 614 O O . SER A 1 83 ? 13.079 3.015 -15.918 1.00 97.31 83 SER A O 1
ATOM 616 N N . PRO A 1 84 ? 14.876 2.122 -14.900 1.00 94.38 84 PRO A N 1
ATOM 617 C CA . PRO A 1 84 ? 14.841 3.035 -13.753 1.00 94.38 84 PRO A CA 1
ATOM 618 C C . PRO A 1 84 ? 15.024 4.519 -14.115 1.00 94.38 84 PRO A C 1
ATOM 620 O O . PRO A 1 84 ? 14.630 5.392 -13.344 1.00 94.38 84 PRO A O 1
ATOM 623 N N . GLU A 1 85 ? 15.614 4.807 -15.275 1.00 96.81 85 GLU A N 1
ATOM 624 C CA . GLU A 1 85 ? 15.833 6.152 -15.812 1.00 96.81 85 GLU A CA 1
ATOM 625 C C . GLU A 1 85 ? 14.598 6.710 -16.544 1.00 96.81 85 GLU A C 1
ATOM 627 O O . GLU A 1 85 ? 14.520 7.913 -16.798 1.00 96.81 85 GLU A O 1
ATOM 632 N N . GLU A 1 86 ? 13.620 5.861 -16.879 1.00 96.94 86 GLU A N 1
ATOM 633 C CA . GLU A 1 86 ? 12.360 6.262 -17.508 1.00 96.94 86 GLU A CA 1
ATOM 634 C C . GLU A 1 86 ? 11.407 6.831 -16.438 1.00 96.94 86 GLU A C 1
ATOM 636 O O . GLU A 1 86 ? 10.819 6.091 -15.644 1.00 96.94 86 GLU A O 1
ATOM 641 N N . LEU A 1 87 ? 11.278 8.163 -16.390 1.00 96.62 87 LEU A N 1
ATOM 642 C CA . LEU A 1 87 ? 10.506 8.873 -15.366 1.00 96.62 87 LEU A CA 1
ATOM 643 C C . LEU A 1 87 ? 9.147 9.360 -15.877 1.00 96.62 87 LEU A C 1
ATOM 645 O O . LEU A 1 87 ? 9.037 9.934 -16.959 1.00 96.62 87 LEU A O 1
ATOM 649 N N . PHE A 1 88 ? 8.125 9.216 -15.035 1.00 95.38 88 PHE A N 1
ATOM 650 C CA . PHE A 1 88 ? 6.741 9.570 -15.339 1.00 95.38 88 PHE A CA 1
ATOM 651 C C . PHE A 1 88 ? 6.138 10.477 -14.258 1.00 95.38 88 PHE A C 1
ATOM 653 O O . PHE A 1 88 ? 6.551 10.408 -13.094 1.00 95.38 88 PHE A O 1
ATOM 660 N N . PRO A 1 89 ? 5.141 11.313 -14.597 1.00 91.19 89 PRO A N 1
ATOM 661 C CA . PRO A 1 89 ? 4.374 12.057 -13.603 1.00 91.19 89 PRO A CA 1
ATOM 662 C C . PRO A 1 89 ? 3.725 11.119 -12.577 1.00 91.19 89 PRO A C 1
ATOM 664 O O . PRO A 1 89 ? 3.163 10.088 -12.945 1.00 91.19 89 PRO A O 1
ATOM 667 N N . SER A 1 90 ? 3.777 11.488 -11.296 1.00 82.44 90 SER A N 1
ATOM 668 C CA . SER A 1 90 ? 3.130 10.749 -10.208 1.00 82.44 90 SER A CA 1
ATOM 669 C C . SER A 1 90 ? 2.068 11.625 -9.544 1.00 82.44 90 SER A C 1
ATOM 671 O O . SER A 1 90 ? 2.368 12.762 -9.191 1.00 82.44 90 SER A O 1
ATOM 673 N N . PRO A 1 91 ? 0.844 11.126 -9.301 1.00 73.31 91 PR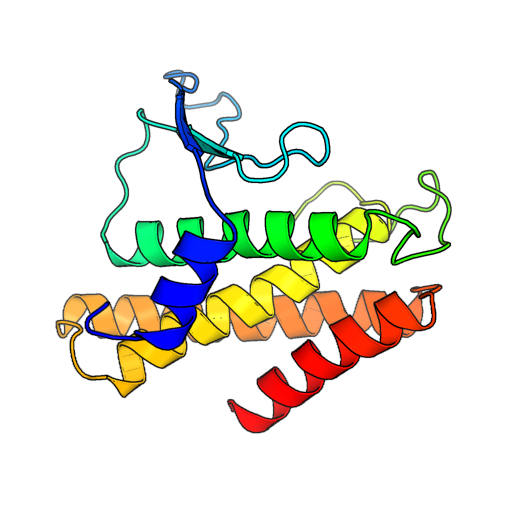O A N 1
ATOM 674 C CA . PRO A 1 91 ? -0.184 11.901 -8.604 1.00 73.31 91 PRO A CA 1
ATOM 675 C C . PRO A 1 91 ? 0.160 12.177 -7.131 1.00 73.31 91 PRO A C 1
ATOM 677 O O . PRO A 1 91 ? -0.431 13.060 -6.517 1.00 73.31 91 PRO A O 1
ATOM 680 N N . LEU A 1 92 ? 1.105 11.424 -6.557 1.00 73.88 92 LEU A N 1
ATOM 681 C CA . LEU A 1 92 ? 1.462 11.487 -5.137 1.00 73.88 92 LEU A CA 1
ATOM 682 C C . LEU A 1 92 ? 2.680 12.370 -4.848 1.00 73.88 92 LEU A C 1
ATOM 684 O O . LEU A 1 92 ? 2.967 12.647 -3.686 1.00 73.88 92 LEU A O 1
ATOM 688 N N . ARG A 1 93 ? 3.449 12.756 -5.872 1.00 79.62 93 ARG A N 1
ATOM 689 C CA . ARG A 1 93 ? 4.724 13.465 -5.701 1.00 79.62 93 ARG A CA 1
ATOM 690 C C . ARG A 1 93 ? 4.917 14.524 -6.774 1.00 79.62 93 ARG A C 1
ATOM 692 O O . ARG A 1 93 ? 4.496 14.348 -7.909 1.00 79.62 93 ARG A O 1
ATOM 699 N N . LEU A 1 94 ? 5.599 15.606 -6.402 1.00 82.50 94 LEU A N 1
ATOM 700 C CA . LEU A 1 94 ? 5.983 16.662 -7.341 1.00 82.50 94 LEU A CA 1
ATOM 701 C C . LEU A 1 94 ? 7.093 16.191 -8.292 1.00 82.50 94 LEU A C 1
ATOM 703 O O . LEU A 1 94 ? 7.111 16.582 -9.456 1.00 82.50 94 LEU A O 1
ATOM 707 N N . ASP A 1 95 ? 8.016 15.359 -7.799 1.00 87.38 95 ASP A N 1
ATOM 708 C CA . ASP A 1 95 ? 9.085 14.775 -8.604 1.00 87.38 95 ASP A CA 1
ATOM 709 C C . ASP A 1 95 ? 8.575 13.604 -9.466 1.00 87.38 95 ASP A C 1
ATOM 711 O O . ASP A 1 95 ? 7.879 12.724 -8.946 1.00 87.38 95 ASP A O 1
ATOM 715 N N . PRO A 1 96 ? 8.933 13.551 -10.767 1.00 92.44 96 PRO A N 1
ATOM 716 C CA . PRO A 1 96 ? 8.695 12.384 -11.608 1.00 92.44 96 PRO A CA 1
ATOM 717 C C . PRO A 1 96 ? 9.325 11.114 -11.028 1.00 92.44 96 PRO A C 1
ATOM 719 O O . PRO A 1 96 ? 10.384 11.150 -10.401 1.00 92.44 96 PRO A O 1
ATOM 722 N N . ARG A 1 97 ? 8.675 9.971 -11.251 1.00 95.38 97 ARG A N 1
ATOM 723 C CA . ARG A 1 97 ? 9.030 8.689 -10.633 1.00 95.38 97 ARG A CA 1
ATOM 724 C C . ARG A 1 97 ? 9.292 7.616 -11.687 1.00 95.38 97 ARG A C 1
ATOM 726 O O . ARG A 1 97 ? 8.619 7.621 -12.716 1.00 95.38 97 ARG A O 1
ATOM 733 N N . PRO A 1 98 ? 10.198 6.660 -11.419 1.00 97.00 98 PRO A N 1
ATOM 734 C CA . PRO A 1 98 ? 10.299 5.465 -12.245 1.00 97.00 98 PRO A CA 1
ATOM 735 C C . PRO A 1 98 ? 9.001 4.656 -12.165 1.00 97.00 98 PRO A C 1
ATOM 737 O O . PRO A 1 98 ? 8.330 4.655 -11.123 1.00 97.00 98 PRO A O 1
ATOM 740 N N . MET A 1 99 ? 8.674 3.918 -13.231 1.00 97.62 99 MET A N 1
ATOM 741 C CA . MET A 1 99 ? 7.442 3.117 -13.293 1.00 97.62 99 MET A CA 1
ATOM 742 C C . MET A 1 99 ? 7.316 2.137 -12.121 1.00 97.62 99 MET A C 1
ATOM 744 O O . MET A 1 99 ? 6.228 1.984 -11.580 1.00 97.62 99 MET A O 1
ATOM 748 N N . TYR A 1 100 ? 8.421 1.542 -11.660 1.00 96.25 100 TYR A N 1
ATOM 749 C CA . TYR A 1 100 ? 8.426 0.665 -10.483 1.00 96.25 100 TYR A CA 1
ATOM 750 C C . TYR A 1 100 ? 7.802 1.338 -9.250 1.00 96.25 100 TYR A C 1
ATOM 752 O O . TYR A 1 100 ? 6.960 0.759 -8.566 1.00 96.25 100 TYR A O 1
ATOM 760 N N . GLY A 1 101 ? 8.140 2.608 -9.005 1.00 95.50 101 GLY A N 1
ATOM 761 C CA . GLY A 1 101 ? 7.574 3.370 -7.894 1.00 95.50 101 GLY A CA 1
ATOM 762 C C . GLY A 1 101 ? 6.083 3.667 -8.069 1.00 95.50 101 GLY A C 1
ATOM 763 O O . GLY A 1 101 ? 5.335 3.616 -7.094 1.00 95.50 101 GLY A O 1
ATOM 764 N N . ILE A 1 102 ? 5.642 3.959 -9.295 1.00 97.25 102 ILE A N 1
ATOM 765 C CA . ILE A 1 102 ? 4.229 4.237 -9.603 1.00 97.25 102 ILE A CA 1
ATOM 766 C C . ILE A 1 102 ? 3.394 2.960 -9.506 1.00 97.25 102 ILE A C 1
ATOM 768 O O . ILE A 1 102 ? 2.318 2.982 -8.911 1.00 97.25 102 ILE A O 1
ATOM 772 N N . TYR A 1 103 ? 3.910 1.841 -10.015 1.00 97.88 103 TYR A N 1
ATOM 773 C CA . TYR A 1 103 ? 3.304 0.520 -9.892 1.00 97.88 103 TYR A CA 1
ATOM 774 C C . TYR A 1 103 ? 3.081 0.161 -8.418 1.00 97.88 103 TYR A C 1
ATOM 776 O O . TYR A 1 103 ? 1.960 -0.160 -8.021 1.00 97.88 103 TYR A O 1
ATOM 784 N N . HIS A 1 104 ? 4.127 0.293 -7.592 1.00 97.38 104 HIS A N 1
ATOM 785 C CA . HIS A 1 104 ? 4.056 0.029 -6.156 1.00 97.38 104 HIS A CA 1
ATOM 786 C C . HIS A 1 104 ? 3.002 0.899 -5.474 1.00 97.38 104 HIS A C 1
ATOM 788 O O . HIS A 1 104 ? 2.127 0.379 -4.787 1.00 97.38 104 HIS A O 1
ATOM 794 N N . ALA A 1 105 ? 3.053 2.214 -5.693 1.00 96.69 105 ALA A N 1
ATOM 795 C CA . ALA A 1 105 ? 2.108 3.137 -5.080 1.00 96.69 105 ALA A CA 1
ATOM 796 C C . ALA A 1 105 ? 0.658 2.855 -5.504 1.00 96.69 105 ALA A C 1
ATOM 798 O O . ALA A 1 105 ? -0.240 2.856 -4.667 1.00 96.69 105 ALA A O 1
ATOM 799 N N . THR A 1 106 ? 0.432 2.553 -6.784 1.00 98.06 106 THR A N 1
ATOM 800 C CA . THR A 1 106 ? -0.898 2.229 -7.319 1.00 98.06 106 THR A CA 1
ATOM 801 C C . THR A 1 106 ? -1.450 0.961 -6.675 1.00 98.06 106 THR A C 1
ATOM 803 O O . THR A 1 106 ? -2.569 0.966 -6.172 1.00 98.06 106 THR A O 1
ATOM 806 N N . PHE A 1 107 ? -0.658 -0.111 -6.607 1.00 98.56 107 PHE A N 1
ATOM 807 C CA . PHE A 1 107 ? -1.079 -1.340 -5.934 1.00 98.56 107 PHE A CA 1
ATOM 808 C C . PHE A 1 107 ? -1.411 -1.095 -4.455 1.00 98.56 107 PHE A C 1
ATOM 810 O O . PHE A 1 107 ? -2.459 -1.517 -3.969 1.00 98.56 107 PHE A O 1
ATOM 817 N N . VAL A 1 108 ? -0.547 -0.366 -3.746 1.00 97.94 108 VAL A N 1
ATOM 818 C CA . VAL A 1 108 ? -0.727 -0.053 -2.324 1.00 97.94 108 VAL A CA 1
ATOM 819 C C . VAL A 1 108 ? -2.008 0.746 -2.065 1.00 97.94 108 VAL A C 1
ATOM 821 O O . VAL A 1 108 ? -2.709 0.454 -1.099 1.00 97.94 108 VAL A O 1
ATOM 824 N N . LEU A 1 109 ? -2.377 1.686 -2.939 1.00 98.00 109 LEU A N 1
ATOM 825 C CA . LEU A 1 109 ? -3.622 2.453 -2.807 1.00 98.00 109 LEU A CA 1
ATOM 826 C C . LEU A 1 109 ? -4.869 1.557 -2.834 1.00 98.00 109 LEU A C 1
ATOM 828 O O . LEU A 1 109 ? -5.764 1.732 -2.007 1.00 98.00 109 LEU A O 1
ATOM 832 N N . ALA A 1 110 ? -4.913 0.545 -3.709 1.00 98.38 110 ALA A N 1
ATOM 833 C CA . ALA A 1 110 ? -6.012 -0.427 -3.713 1.00 98.38 110 ALA A CA 1
ATOM 834 C C . ALA A 1 110 ? -6.078 -1.229 -2.403 1.00 98.38 110 ALA A C 1
ATOM 836 O O . ALA A 1 110 ? -7.153 -1.537 -1.886 1.00 98.38 110 ALA A O 1
ATOM 837 N N . ARG A 1 111 ? -4.917 -1.548 -1.829 1.00 98.06 111 ARG A N 1
ATOM 838 C CA . ARG A 1 111 ? -4.808 -2.306 -0.579 1.00 98.06 111 ARG A CA 1
ATOM 839 C C . ARG A 1 111 ? -5.206 -1.475 0.641 1.00 98.06 111 ARG A C 1
ATOM 841 O O . ARG A 1 111 ? -5.921 -1.979 1.504 1.00 98.06 111 ARG A O 1
ATOM 848 N N . MET A 1 112 ? -4.818 -0.201 0.683 1.00 97.88 112 MET A N 1
ATOM 849 C CA . MET A 1 112 ? -5.285 0.754 1.693 1.00 97.88 112 MET A CA 1
ATOM 850 C C . MET A 1 112 ? -6.799 0.960 1.589 1.00 97.88 112 MET A C 1
ATOM 852 O O . MET A 1 112 ? -7.492 0.893 2.603 1.00 97.88 112 MET A O 1
ATOM 856 N N . HIS A 1 113 ? -7.337 1.085 0.371 1.00 97.94 113 HIS A N 1
ATOM 857 C CA . HIS A 1 113 ? -8.782 1.135 0.157 1.00 97.94 113 HIS A CA 1
ATOM 858 C C . HIS A 1 113 ? -9.491 -0.111 0.708 1.00 97.94 113 HIS A C 1
ATOM 860 O O . HIS A 1 113 ? -10.517 0.024 1.370 1.00 97.94 113 HIS A O 1
ATOM 866 N N . ARG A 1 114 ? -8.966 -1.324 0.471 1.00 97.50 114 ARG A N 1
ATOM 867 C CA . ARG A 1 114 ? -9.516 -2.569 1.050 1.00 97.50 114 ARG A CA 1
ATOM 868 C C . ARG A 1 114 ? -9.535 -2.529 2.569 1.00 97.50 114 ARG A C 1
ATOM 870 O O . ARG A 1 114 ? -10.559 -2.853 3.160 1.00 97.50 114 ARG A O 1
ATOM 877 N N . ALA A 1 115 ? -8.439 -2.095 3.185 1.00 97.50 115 ALA A N 1
ATOM 878 C CA . ALA A 1 115 ? -8.335 -2.015 4.635 1.00 97.50 115 ALA A CA 1
ATOM 879 C C . ALA A 1 115 ? -9.389 -1.071 5.235 1.00 97.50 115 ALA A C 1
ATOM 881 O O . ALA A 1 115 ? -10.093 -1.438 6.173 1.00 97.50 115 ALA A O 1
ATOM 882 N N . VAL A 1 116 ? -9.534 0.131 4.667 1.00 97.25 116 VAL A N 1
ATOM 883 C CA . VAL A 1 116 ? -10.520 1.119 5.129 1.00 97.25 116 VAL A CA 1
ATOM 884 C C . VAL A 1 116 ? -11.949 0.632 4.884 1.00 97.25 116 VAL A C 1
ATOM 886 O O . VAL A 1 116 ? -12.787 0.729 5.781 1.00 97.25 116 VAL A O 1
ATOM 889 N N . LYS A 1 117 ? -12.223 0.051 3.708 1.00 96.75 117 LYS A N 1
ATOM 890 C CA . LYS A 1 117 ? -13.532 -0.525 3.383 1.00 96.75 117 LYS A CA 1
ATOM 891 C C . LYS A 1 117 ? -13.923 -1.639 4.352 1.00 96.75 117 LYS A C 1
ATOM 893 O O . LYS A 1 117 ? -15.040 -1.620 4.852 1.00 96.75 117 LYS A O 1
ATOM 898 N N . GLY A 1 118 ? -13.005 -2.553 4.666 1.00 96.12 118 GLY A N 1
ATOM 899 C CA . GLY A 1 118 ? -13.252 -3.625 5.632 1.00 96.12 118 GLY A CA 1
ATOM 900 C C . GLY A 1 118 ? -13.664 -3.085 7.004 1.00 96.12 118 GLY A C 1
ATOM 901 O O . GLY A 1 118 ? -14.659 -3.528 7.568 1.00 96.12 118 GLY A O 1
ATOM 902 N N . LEU A 1 119 ? -12.973 -2.053 7.505 1.00 96.25 119 LEU A N 1
ATOM 903 C CA . LEU A 1 119 ? -13.337 -1.400 8.770 1.00 96.25 119 LEU A CA 1
ATOM 904 C C . LEU A 1 119 ? -14.717 -0.723 8.733 1.00 96.25 119 LEU A C 1
ATOM 906 O O . LEU A 1 119 ? -15.446 -0.760 9.725 1.00 96.25 119 LEU A O 1
ATOM 910 N N . LEU A 1 120 ? -15.067 -0.084 7.613 1.00 96.31 120 LEU A N 1
ATOM 911 C CA . LEU A 1 120 ? -16.384 0.529 7.419 1.00 96.31 120 LEU A CA 1
ATOM 912 C C . LEU A 1 120 ? -17.489 -0.531 7.402 1.00 96.31 120 LEU A C 1
ATOM 914 O O . LEU A 1 120 ? -18.468 -0.410 8.140 1.00 96.31 120 LEU A O 1
ATOM 918 N N . ASP A 1 121 ? -17.304 -1.580 6.602 1.00 95.75 121 ASP A N 1
ATOM 919 C CA . ASP A 1 121 ? -18.275 -2.657 6.407 1.00 95.75 121 ASP A CA 1
ATOM 920 C C . ASP A 1 121 ? -18.482 -3.479 7.692 1.00 95.75 121 ASP A C 1
ATOM 922 O O . ASP A 1 121 ? -19.571 -4.003 7.928 1.00 95.75 121 ASP A O 1
ATOM 926 N N . SER A 1 122 ? -17.475 -3.552 8.568 1.00 96.50 122 SER A N 1
ATOM 927 C CA . SER A 1 122 ? -17.587 -4.258 9.848 1.00 96.50 122 SER A CA 1
ATOM 928 C C . SER A 1 122 ? -18.424 -3.519 10.898 1.00 96.50 122 SER A C 1
ATOM 930 O O . SER A 1 122 ? -18.739 -4.096 11.939 1.00 96.50 122 SER A O 1
ATOM 932 N N . GLY A 1 123 ? -18.710 -2.228 10.697 1.00 95.94 123 GLY A N 1
ATOM 933 C CA . GLY A 1 123 ? -19.457 -1.399 11.646 1.00 95.94 123 GLY A CA 1
ATOM 934 C C . GLY A 1 123 ? -18.753 -1.141 12.986 1.00 95.94 123 GLY A C 1
ATOM 935 O O . GLY A 1 123 ? -19.404 -0.713 13.935 1.00 95.94 123 GLY A O 1
ATOM 936 N N . ILE A 1 124 ? -17.441 -1.397 13.090 1.00 95.44 124 ILE A N 1
ATOM 937 C CA . ILE A 1 124 ? -16.688 -1.238 14.351 1.00 95.44 124 ILE A CA 1
ATOM 938 C C . ILE A 1 124 ? -16.300 0.220 14.630 1.00 95.44 124 ILE A C 1
ATOM 940 O O . ILE A 1 124 ? -15.980 0.580 15.762 1.00 95.44 124 ILE A O 1
ATOM 944 N N . LEU A 1 125 ? -16.300 1.058 13.593 1.00 96.12 125 LEU A N 1
ATOM 945 C CA . LEU A 1 125 ? -15.867 2.444 13.685 1.00 96.12 125 LEU A CA 1
ATOM 946 C C . LEU A 1 125 ? -16.890 3.302 14.434 1.00 96.12 125 LEU A C 1
ATOM 948 O O . LEU A 1 125 ? -18.095 3.235 14.188 1.00 96.12 125 LEU A O 1
ATOM 952 N N . SER A 1 126 ? -16.394 4.183 15.303 1.00 95.50 126 SER A N 1
ATOM 953 C CA . SER A 1 126 ? -17.200 5.283 15.841 1.00 95.50 126 SER A CA 1
ATOM 954 C C . SER A 1 126 ? -17.652 6.241 14.730 1.00 95.50 126 SER A C 1
ATOM 956 O O . SER A 1 126 ? -17.066 6.278 13.649 1.00 95.50 126 SER A O 1
ATOM 958 N N . ALA A 1 127 ? -18.652 7.084 15.008 1.00 95.81 127 ALA A N 1
ATOM 959 C CA . ALA A 1 127 ? -19.143 8.068 14.038 1.00 95.81 127 ALA A CA 1
ATOM 960 C C . ALA A 1 127 ? -18.032 9.003 13.514 1.00 95.81 127 ALA A C 1
ATOM 962 O O . ALA A 1 127 ? -17.950 9.238 12.313 1.00 95.81 127 ALA A O 1
ATOM 963 N N . ALA A 1 128 ? -17.136 9.466 14.394 1.00 93.94 128 ALA A N 1
ATOM 964 C CA . ALA A 1 128 ? -16.002 10.306 14.002 1.00 93.94 128 ALA A CA 1
ATOM 965 C C . ALA A 1 128 ? -14.975 9.542 13.146 1.00 93.94 128 ALA A C 1
ATOM 967 O O . ALA A 1 128 ? -14.463 10.073 12.165 1.00 93.94 128 ALA A O 1
ATOM 968 N N . GLN A 1 129 ? -14.683 8.280 13.483 1.00 95.62 129 GLN A N 1
ATOM 969 C CA . GLN A 1 129 ? -13.792 7.445 12.670 1.00 95.62 129 GLN A CA 1
ATOM 970 C C . GLN A 1 129 ? -14.403 7.117 11.305 1.00 95.62 129 GLN A C 1
ATOM 972 O O . GLN A 1 129 ? -13.666 7.022 10.329 1.00 95.62 129 GLN A O 1
ATOM 977 N N . LYS A 1 130 ? -15.728 6.962 11.233 1.00 96.75 130 LYS A N 1
ATOM 978 C CA . LYS A 1 130 ? -16.453 6.686 9.994 1.00 96.75 130 LYS A CA 1
ATOM 979 C C . LYS A 1 130 ? -16.308 7.828 8.989 1.00 96.75 130 LYS A C 1
ATOM 981 O O . LYS A 1 130 ? -15.963 7.564 7.847 1.00 96.75 130 LYS A O 1
ATOM 986 N N . GLU A 1 131 ? -16.485 9.075 9.424 1.00 96.00 131 GLU A N 1
ATOM 987 C CA . GLU A 1 131 ? -16.320 10.252 8.556 1.00 96.00 131 GLU A CA 1
ATOM 988 C C . GLU A 1 131 ? -14.898 10.339 7.976 1.00 96.00 131 GLU A C 1
ATOM 990 O O . GLU A 1 131 ? -14.711 10.555 6.778 1.00 96.00 131 GLU A O 1
ATOM 995 N N . ILE A 1 132 ? -13.880 10.100 8.812 1.00 95.50 132 ILE A N 1
ATOM 996 C CA . ILE A 1 132 ? -12.483 10.066 8.358 1.00 95.50 132 ILE A CA 1
ATOM 997 C C . ILE A 1 132 ? -12.277 8.910 7.371 1.00 95.50 132 ILE A C 1
ATOM 999 O O . ILE A 1 132 ? -11.702 9.111 6.305 1.00 95.50 132 ILE A O 1
ATOM 1003 N N . ALA A 1 133 ? -12.764 7.711 7.693 1.00 96.75 133 ALA A N 1
ATOM 1004 C CA . ALA A 1 133 ? -12.628 6.534 6.842 1.00 96.75 133 ALA A CA 1
ATOM 1005 C C . ALA A 1 133 ? -13.298 6.715 5.472 1.00 96.75 133 ALA A C 1
ATOM 1007 O O . ALA A 1 133 ? -12.704 6.352 4.466 1.00 96.75 133 ALA A O 1
ATOM 1008 N N . GLU A 1 134 ? -14.486 7.315 5.399 1.00 97.00 134 GLU A N 1
ATOM 1009 C CA . GLU A 1 134 ? -15.165 7.596 4.126 1.00 97.00 134 GLU A CA 1
ATOM 1010 C C . GLU A 1 134 ? -14.348 8.545 3.239 1.00 97.00 134 GLU A C 1
ATOM 1012 O O . GLU A 1 134 ? -14.224 8.319 2.032 1.00 97.00 134 GLU A O 1
ATOM 1017 N N . LYS A 1 135 ? -13.721 9.566 3.837 1.00 96.50 135 LYS A N 1
ATOM 1018 C CA . LYS A 1 135 ? -12.822 10.468 3.112 1.00 96.50 135 LYS A CA 1
ATOM 1019 C C . LYS A 1 135 ? -11.576 9.742 2.597 1.00 96.50 135 LYS A C 1
ATOM 1021 O O . LYS A 1 135 ? -11.255 9.849 1.417 1.00 96.50 135 LYS A O 1
ATOM 1026 N N . GLU A 1 136 ? -10.901 8.986 3.461 1.00 95.81 136 GLU A N 1
ATOM 1027 C CA . GLU A 1 136 ? -9.702 8.214 3.104 1.00 95.81 136 GLU A CA 1
ATOM 1028 C C . GLU A 1 136 ? -10.005 7.175 2.014 1.00 95.81 136 GLU A C 1
ATOM 1030 O O . GLU A 1 136 ? -9.209 6.964 1.101 1.00 95.81 136 GLU A O 1
ATOM 1035 N N . LEU A 1 137 ? -11.184 6.549 2.064 1.00 96.62 137 LEU A N 1
ATOM 1036 C CA . LEU A 1 137 ? -11.651 5.613 1.046 1.00 96.62 137 LEU A CA 1
ATOM 1037 C C . LEU A 1 137 ? -11.766 6.294 -0.327 1.00 96.62 137 LEU A C 1
ATOM 1039 O O . LEU A 1 137 ? -11.215 5.798 -1.313 1.00 96.62 137 LEU A O 1
ATOM 1043 N N . ALA A 1 138 ? -12.428 7.454 -0.377 1.00 97.12 138 ALA A N 1
ATOM 1044 C CA . ALA A 1 138 ? -12.592 8.234 -1.599 1.00 97.12 138 ALA A CA 1
ATOM 1045 C C . ALA A 1 138 ? -11.248 8.745 -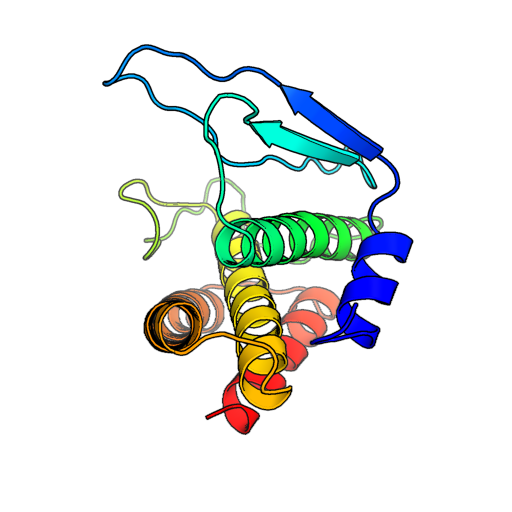2.149 1.00 97.12 138 ALA A C 1
ATOM 1047 O O . ALA A 1 138 ? -11.003 8.674 -3.358 1.00 97.12 138 ALA A O 1
ATOM 1048 N N . ASP A 1 139 ? -10.355 9.218 -1.276 1.00 96.31 139 ASP A N 1
ATOM 1049 C CA . ASP A 1 139 ? -9.021 9.674 -1.668 1.00 96.31 139 ASP A CA 1
ATOM 1050 C C . ASP A 1 139 ? -8.170 8.527 -2.230 1.00 96.31 139 ASP A C 1
ATOM 1052 O O . ASP A 1 139 ? -7.577 8.678 -3.303 1.00 96.31 139 ASP A O 1
ATOM 1056 N N . ASN A 1 140 ? -8.176 7.357 -1.582 1.00 97.00 140 ASN A N 1
ATOM 1057 C CA . ASN A 1 140 ? -7.488 6.165 -2.079 1.00 97.00 140 ASN A CA 1
ATOM 1058 C C . ASN A 1 140 ? -8.017 5.735 -3.458 1.00 97.00 140 ASN A C 1
ATOM 1060 O O . ASN A 1 140 ? -7.221 5.444 -4.352 1.00 97.00 140 ASN A O 1
ATOM 1064 N N . ALA A 1 141 ? -9.339 5.748 -3.669 1.00 97.81 141 ALA A N 1
ATOM 1065 C CA . ALA A 1 141 ? -9.943 5.418 -4.962 1.00 97.81 141 ALA A CA 1
ATOM 1066 C C . ALA A 1 141 ? -9.530 6.399 -6.069 1.00 97.81 141 ALA A C 1
ATOM 1068 O O . ALA A 1 141 ? -9.132 5.984 -7.161 1.00 97.81 141 ALA A O 1
ATOM 1069 N N . ARG A 1 142 ? -9.571 7.705 -5.781 1.00 97.31 142 ARG A N 1
ATOM 1070 C CA . ARG A 1 142 ? -9.164 8.754 -6.724 1.00 97.31 142 ARG A CA 1
ATOM 1071 C C . ARG A 1 142 ? -7.689 8.627 -7.103 1.00 97.31 142 ARG A C 1
ATOM 1073 O O . ARG A 1 142 ? -7.348 8.691 -8.282 1.00 97.31 142 ARG A O 1
ATOM 1080 N N . LEU A 1 143 ? -6.815 8.450 -6.114 1.00 96.94 143 LEU A N 1
ATOM 1081 C CA . LEU A 1 143 ? -5.376 8.314 -6.334 1.00 96.94 143 LEU A CA 1
ATOM 1082 C C . LEU A 1 143 ? -5.042 7.021 -7.083 1.00 96.94 143 LEU A C 1
ATOM 1084 O O . LEU A 1 143 ? -4.184 7.045 -7.966 1.00 96.94 143 LEU A O 1
ATOM 1088 N N . PHE A 1 144 ? -5.745 5.921 -6.788 1.00 97.75 144 PHE A N 1
ATOM 1089 C CA . PHE A 1 144 ? -5.622 4.675 -7.542 1.00 97.75 144 PHE A CA 1
ATOM 1090 C C . PHE A 1 144 ? -5.968 4.899 -9.014 1.00 97.75 144 PHE A C 1
ATOM 1092 O O . PHE A 1 144 ? -5.189 4.517 -9.880 1.00 97.75 144 PHE A O 1
ATOM 1099 N N . ALA A 1 145 ? -7.089 5.571 -9.301 1.00 97.12 145 ALA A N 1
ATOM 1100 C CA . ALA A 1 145 ? -7.512 5.866 -10.668 1.00 97.12 145 ALA A CA 1
ATOM 1101 C C . ALA A 1 145 ? -6.479 6.718 -11.431 1.00 97.12 145 ALA A C 1
ATOM 1103 O O . ALA A 1 145 ? -6.199 6.454 -12.598 1.00 97.12 145 ALA A O 1
ATOM 1104 N N . SER A 1 146 ? -5.855 7.698 -10.771 1.00 96.44 146 SER A N 1
ATOM 1105 C CA . SER A 1 146 ? -4.761 8.467 -11.380 1.00 96.44 146 SER A CA 1
ATOM 1106 C C . SER A 1 146 ? -3.502 7.624 -11.612 1.00 96.44 146 SER A C 1
ATOM 1108 O O . SER A 1 146 ? -2.851 7.768 -12.642 1.00 96.44 146 SER A O 1
ATOM 1110 N N . GLY A 1 147 ? -3.138 6.748 -10.671 1.00 97.00 147 GLY A N 1
ATOM 1111 C CA . GLY A 1 147 ? -1.964 5.882 -10.798 1.00 97.00 147 GLY A CA 1
ATOM 1112 C C . GLY A 1 147 ? -2.126 4.824 -11.888 1.00 97.00 147 GLY A C 1
ATOM 1113 O O . GLY A 1 147 ? -1.232 4.644 -12.717 1.00 97.00 147 GLY A O 1
ATOM 1114 N N . ILE A 1 148 ? -3.290 4.172 -11.939 1.00 97.69 148 ILE A N 1
ATOM 1115 C CA . ILE A 1 148 ? -3.560 3.096 -12.892 1.00 97.69 148 ILE A CA 1
ATOM 1116 C C . ILE A 1 148 ? -3.629 3.603 -14.333 1.00 97.69 148 ILE A C 1
ATOM 1118 O O . ILE A 1 148 ? -3.179 2.894 -15.224 1.00 97.69 148 ILE A O 1
ATOM 1122 N N . GLU A 1 149 ? -4.062 4.848 -14.572 1.00 97.06 149 GLU A N 1
ATOM 1123 C CA . GLU A 1 149 ? -3.984 5.460 -15.906 1.00 97.06 149 GLU A CA 1
ATOM 1124 C C . GLU A 1 149 ? -2.534 5.524 -16.418 1.00 97.06 149 GLU A C 1
ATOM 1126 O O . GLU A 1 149 ? -2.263 5.221 -17.581 1.00 97.06 149 GLU A O 1
ATOM 1131 N N . ILE A 1 150 ? -1.585 5.887 -15.549 1.00 97.25 150 ILE A N 1
ATOM 1132 C CA . ILE A 1 150 ? -0.161 5.964 -15.903 1.00 97.25 150 ILE A CA 1
ATOM 1133 C C . ILE A 1 150 ? 0.412 4.564 -16.142 1.00 97.25 150 ILE A C 1
ATOM 1135 O O . ILE A 1 150 ? 1.124 4.357 -17.127 1.00 97.25 150 ILE A O 1
ATOM 1139 N N . VAL A 1 151 ? 0.078 3.601 -15.277 1.00 97.81 151 VAL A N 1
ATOM 1140 C CA . VAL A 1 151 ? 0.513 2.203 -15.423 1.00 97.81 151 VAL A CA 1
ATOM 1141 C C . VAL A 1 151 ? -0.031 1.591 -16.714 1.00 97.81 151 VAL A C 1
ATOM 1143 O O . VAL A 1 151 ? 0.740 1.008 -17.468 1.00 97.81 151 VAL A O 1
ATOM 1146 N N . ASP A 1 152 ? -1.319 1.757 -17.017 1.00 97.94 152 ASP A N 1
ATOM 1147 C CA . ASP A 1 152 ? -1.931 1.193 -18.224 1.00 97.94 152 ASP A CA 1
ATOM 1148 C C . ASP A 1 152 ? -1.393 1.859 -19.505 1.00 97.94 152 ASP A C 1
ATOM 1150 O O . ASP A 1 152 ? -1.279 1.203 -20.541 1.00 97.94 152 ASP A O 1
ATOM 1154 N N . ARG A 1 153 ? -1.034 3.151 -19.456 1.00 97.38 153 ARG A N 1
ATOM 1155 C CA . ARG A 1 153 ? -0.510 3.875 -20.626 1.00 97.38 153 ARG A CA 1
ATOM 1156 C C . ARG A 1 153 ? 0.967 3.595 -20.906 1.00 97.38 153 ARG A C 1
ATOM 1158 O O . ARG A 1 153 ? 1.349 3.538 -22.072 1.00 97.38 153 ARG A O 1
ATOM 1165 N N . PHE A 1 154 ? 1.799 3.483 -19.871 1.00 97.81 154 PHE A N 1
ATOM 1166 C CA . PHE A 1 154 ? 3.260 3.476 -20.028 1.00 97.81 154 PHE A CA 1
ATOM 1167 C C . PHE A 1 154 ? 3.967 2.255 -19.422 1.00 97.81 154 PHE A C 1
ATOM 1169 O O . PHE A 1 154 ? 5.173 2.074 -19.622 1.00 97.81 154 PHE A O 1
ATOM 1176 N N . GLY A 1 155 ? 3.254 1.428 -18.659 1.00 97.81 155 GLY A N 1
ATOM 1177 C CA . GLY A 1 155 ? 3.813 0.266 -17.982 1.00 97.81 155 GLY A CA 1
ATOM 1178 C C . GLY A 1 155 ? 4.187 -0.849 -18.954 1.00 97.81 155 GLY A C 1
ATOM 1179 O O . GLY A 1 155 ? 3.363 -1.331 -19.727 1.00 97.81 155 GLY A O 1
ATOM 1180 N N . LYS A 1 156 ? 5.435 -1.305 -18.869 1.00 98.50 156 LYS A N 1
ATOM 1181 C CA . LYS A 1 156 ? 5.929 -2.538 -19.488 1.00 98.50 156 LYS A CA 1
ATOM 1182 C C . LYS A 1 156 ? 5.917 -3.608 -18.402 1.00 98.50 156 LYS A C 1
ATOM 1184 O O . LYS A 1 156 ? 6.898 -3.771 -17.686 1.00 98.50 156 LYS A O 1
ATOM 1189 N N . LEU A 1 157 ? 4.759 -4.220 -18.168 1.00 98.44 157 LEU A N 1
ATOM 1190 C CA . LEU A 1 157 ? 4.579 -5.173 -17.069 1.00 98.44 157 LEU A CA 1
ATOM 1191 C C . LEU A 1 157 ? 5.025 -6.575 -17.488 1.00 98.44 157 LEU A C 1
ATOM 1193 O O . LEU A 1 157 ? 4.692 -7.020 -18.588 1.00 98.44 157 LEU A O 1
ATOM 1197 N N . THR A 1 158 ? 5.685 -7.299 -16.583 1.00 98.44 158 THR A N 1
ATOM 1198 C CA . THR A 1 158 ? 5.897 -8.744 -16.754 1.00 98.44 158 THR A CA 1
ATOM 1199 C C . THR A 1 158 ? 4.564 -9.497 -16.649 1.00 98.44 158 THR A C 1
ATOM 1201 O O . THR A 1 158 ? 3.569 -8.931 -16.178 1.00 98.44 158 THR A O 1
ATOM 1204 N N . PRO A 1 159 ? 4.485 -10.781 -17.050 1.00 98.06 159 PRO A N 1
ATOM 1205 C CA . PRO A 1 159 ? 3.268 -11.574 -16.867 1.00 98.06 159 PRO A CA 1
ATOM 1206 C C . PRO A 1 159 ? 2.778 -11.606 -15.408 1.00 98.06 159 PRO A C 1
ATOM 1208 O O . PRO A 1 159 ? 1.575 -11.472 -15.156 1.00 98.06 159 PRO A O 1
ATOM 1211 N N . LEU A 1 160 ? 3.702 -11.714 -14.445 1.00 98.06 160 LEU A N 1
ATOM 1212 C CA . LEU A 1 160 ? 3.379 -11.652 -13.021 1.00 98.06 160 LEU A CA 1
ATOM 1213 C C . LEU A 1 160 ? 2.907 -10.250 -12.611 1.00 98.06 160 LEU A C 1
ATOM 1215 O O . LEU A 1 160 ? 1.851 -10.125 -11.990 1.00 98.06 160 LEU A O 1
ATOM 1219 N N . GLY A 1 161 ? 3.623 -9.193 -13.013 1.00 98.38 161 GLY A N 1
ATOM 1220 C CA . GLY A 1 161 ? 3.220 -7.807 -12.743 1.00 98.38 161 GLY A CA 1
ATOM 1221 C C . GLY A 1 161 ? 1.834 -7.468 -13.297 1.00 98.38 161 GLY A C 1
ATOM 1222 O O . GLY A 1 161 ? 1.015 -6.834 -12.633 1.00 98.38 161 GLY A O 1
ATOM 1223 N N . LYS A 1 162 ? 1.507 -7.967 -14.491 1.00 98.50 162 LYS A N 1
ATOM 1224 C CA . LYS A 1 162 ? 0.168 -7.829 -15.066 1.00 98.50 162 LYS A CA 1
ATOM 1225 C C . LYS A 1 162 ? -0.885 -8.530 -14.207 1.00 98.50 162 LYS A C 1
ATOM 1227 O O . LYS A 1 162 ? -1.875 -7.900 -13.850 1.00 98.50 162 LYS A O 1
ATOM 1232 N N . THR A 1 163 ? -0.644 -9.785 -13.828 1.00 98.38 163 THR A N 1
ATOM 1233 C CA . THR A 1 163 ? -1.574 -10.580 -13.005 1.00 98.38 163 THR A CA 1
ATOM 1234 C C . THR A 1 163 ? -1.864 -9.901 -11.662 1.00 98.38 163 THR A C 1
ATOM 1236 O O . THR A 1 163 ? -3.020 -9.764 -11.260 1.00 98.38 163 THR A O 1
ATOM 1239 N N . VAL A 1 164 ? -0.822 -9.421 -10.976 1.00 98.31 164 VAL A N 1
ATOM 1240 C CA . VAL A 1 164 ? -0.948 -8.732 -9.683 1.00 98.31 164 VAL A CA 1
ATOM 1241 C C . VAL A 1 164 ? -1.755 -7.435 -9.822 1.00 98.31 164 VAL A C 1
ATOM 1243 O O . VAL A 1 164 ? -2.673 -7.191 -9.034 1.00 98.31 164 VAL A O 1
ATOM 1246 N N . MET A 1 165 ? -1.462 -6.613 -10.834 1.00 98.62 165 MET A N 1
ATOM 1247 C CA . MET A 1 165 ? -2.179 -5.352 -11.046 1.00 98.62 165 MET A CA 1
ATOM 1248 C C . MET A 1 165 ? -3.623 -5.562 -11.528 1.00 98.62 165 MET A C 1
ATOM 1250 O O . MET A 1 165 ? -4.516 -4.803 -11.153 1.00 98.62 165 MET A O 1
ATOM 1254 N N . GLU A 1 166 ? -3.895 -6.601 -12.319 1.00 98.56 166 GLU A N 1
ATOM 1255 C CA . GLU A 1 166 ? -5.259 -6.991 -12.699 1.00 98.56 166 GLU A CA 1
ATOM 1256 C C . GLU A 1 166 ? -6.096 -7.400 -11.486 1.00 98.56 166 GLU A C 1
ATOM 1258 O O . GLU A 1 166 ? -7.254 -6.996 -11.397 1.00 98.56 166 GLU A O 1
ATOM 1263 N N . GLY A 1 167 ? -5.508 -8.100 -10.512 1.00 98.38 167 GLY A N 1
ATOM 1264 C CA . GLY A 1 167 ? -6.166 -8.386 -9.235 1.00 98.38 167 GLY A CA 1
ATOM 1265 C C . GLY A 1 167 ? -6.571 -7.111 -8.484 1.00 98.38 167 GLY A C 1
ATOM 1266 O O . GLY A 1 167 ? -7.708 -6.997 -8.023 1.00 98.38 167 GLY A O 1
ATOM 1267 N N . ALA A 1 168 ? -5.680 -6.116 -8.420 1.00 98.44 168 ALA A N 1
ATOM 1268 C CA . ALA A 1 168 ? -5.986 -4.819 -7.811 1.00 98.44 168 ALA A CA 1
ATOM 1269 C C . ALA A 1 168 ? -7.092 -4.065 -8.573 1.00 98.44 168 ALA A C 1
ATOM 1271 O O . ALA A 1 168 ? -8.020 -3.547 -7.950 1.00 98.44 168 ALA A O 1
ATOM 1272 N N . LYS A 1 169 ? -7.046 -4.055 -9.913 1.00 98.50 169 LYS A N 1
ATOM 1273 C CA . LYS A 1 169 ? -8.091 -3.459 -10.763 1.00 98.50 169 LYS A CA 1
ATOM 1274 C C . LYS A 1 169 ? -9.449 -4.128 -10.564 1.00 98.50 169 LYS A C 1
ATOM 1276 O O . LYS A 1 169 ? -10.447 -3.434 -10.393 1.00 98.50 169 LYS A O 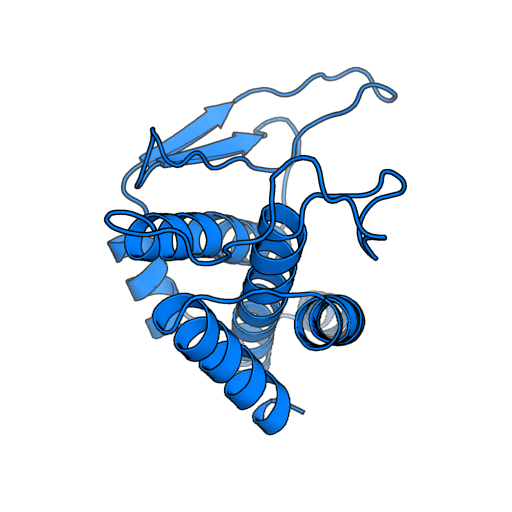1
ATOM 1281 N N . ALA A 1 170 ? -9.486 -5.459 -10.559 1.00 98.44 170 ALA A N 1
ATOM 1282 C CA . ALA A 1 170 ? -10.711 -6.225 -10.366 1.00 98.44 170 ALA A CA 1
ATOM 1283 C C . ALA A 1 170 ? -11.328 -5.953 -8.990 1.00 98.44 170 ALA A C 1
ATOM 1285 O O . ALA A 1 170 ? -12.537 -5.761 -8.887 1.00 98.44 170 ALA A O 1
ATOM 1286 N N . TYR A 1 171 ? -10.506 -5.879 -7.942 1.00 97.94 171 TYR A N 1
ATOM 1287 C CA . TYR A 1 171 ? -10.970 -5.463 -6.623 1.00 97.94 171 TYR A CA 1
ATOM 1288 C C . TYR A 1 171 ? -11.575 -4.048 -6.663 1.00 97.94 171 TYR A C 1
ATOM 1290 O O . TYR A 1 171 ? -12.731 -3.873 -6.286 1.00 97.94 171 TYR A O 1
ATOM 1298 N N . MET A 1 172 ? -10.839 -3.058 -7.180 1.00 98.12 172 MET A N 1
ATOM 1299 C CA . MET A 1 172 ? -11.288 -1.659 -7.202 1.00 98.12 172 MET A CA 1
ATOM 1300 C C . MET A 1 172 ? -12.563 -1.448 -8.028 1.00 98.12 172 MET A C 1
ATOM 1302 O O . MET A 1 172 ? -13.389 -0.621 -7.659 1.00 98.12 172 MET A O 1
ATOM 1306 N N . ALA A 1 173 ? -12.756 -2.204 -9.112 1.00 96.88 173 ALA A N 1
ATOM 1307 C CA . ALA A 1 173 ? -13.964 -2.137 -9.933 1.00 96.88 173 ALA A CA 1
ATOM 1308 C C . ALA A 1 173 ? -15.216 -2.688 -9.224 1.00 96.88 173 ALA A C 1
ATOM 1310 O O . ALA A 1 173 ? -16.315 -2.207 -9.477 1.00 96.88 173 ALA A O 1
ATOM 1311 N N . ASN A 1 174 ? -15.057 -3.679 -8.340 1.00 94.19 174 ASN A N 1
ATOM 1312 C CA . ASN A 1 174 ? -16.165 -4.278 -7.585 1.00 94.19 174 ASN A CA 1
ATOM 1313 C C . ASN A 1 174 ? -16.415 -3.595 -6.230 1.00 94.19 174 ASN A C 1
ATOM 1315 O O . ASN A 1 174 ? -17.414 -3.882 -5.577 1.00 94.19 174 ASN A O 1
ATOM 1319 N N . ALA A 1 175 ? -15.486 -2.750 -5.778 1.00 85.94 175 ALA A N 1
ATOM 1320 C CA . ALA A 1 175 ? -15.538 -2.089 -4.477 1.00 85.94 175 ALA A CA 1
ATOM 1321 C C . ALA A 1 175 ? -16.244 -0.718 -4.496 1.00 85.94 175 ALA A C 1
ATOM 1323 O O . ALA A 1 175 ? -16.323 -0.098 -3.431 1.00 85.94 175 ALA A O 1
ATOM 1324 N N . GLN A 1 176 ? -16.707 -0.263 -5.671 1.00 62.94 176 GLN A N 1
ATOM 1325 C CA . GLN A 1 176 ? -17.473 0.978 -5.873 1.00 62.94 176 GLN A CA 1
ATOM 1326 C C . GLN A 1 176 ? -18.918 0.871 -5.384 1.00 62.94 176 GLN A C 1
ATOM 1328 O O . GLN A 1 176 ? -19.543 -0.192 -5.594 1.00 62.94 176 GLN A O 1
#